Protein AF-A0A1M7PCK8-F1 (afdb_monomer_lite)

Radius of gyration: 17.72 Å; chains: 1; bounding box: 55×30×43 Å

Structure (mmCIF, N/CA/C/O backbone):
data_AF-A0A1M7PCK8-F1
#
_entry.id   AF-A0A1M7PCK8-F1
#
loop_
_atom_site.group_PDB
_atom_site.id
_atom_site.type_symbol
_atom_site.label_atom_id
_atom_site.label_alt_id
_atom_site.label_comp_id
_atom_site.label_asym_id
_atom_site.label_entity_id
_atom_site.label_seq_id
_atom_site.pdbx_PDB_ins_code
_atom_site.Cartn_x
_atom_site.Cartn_y
_atom_site.Cartn_z
_atom_site.occupancy
_atom_site.B_iso_or_equiv
_atom_site.auth_seq_id
_atom_site.auth_comp_id
_atom_site.auth_asym_id
_atom_site.auth_atom_id
_atom_site.pdbx_PDB_model_num
ATOM 1 N N . MET A 1 1 ? 41.557 -14.255 -23.547 1.00 61.09 1 MET A N 1
ATOM 2 C CA . MET A 1 1 ? 40.320 -15.056 -23.451 1.00 61.09 1 MET A CA 1
ATOM 3 C C . MET A 1 1 ? 39.212 -14.096 -23.054 1.00 61.09 1 MET A C 1
ATOM 5 O O . MET A 1 1 ? 39.326 -13.516 -21.984 1.00 61.09 1 MET A O 1
ATOM 9 N N . PHE A 1 2 ? 38.226 -13.850 -23.916 1.00 76.44 2 PHE A N 1
ATOM 10 C CA . PHE A 1 2 ? 37.091 -12.977 -23.595 1.00 76.44 2 PHE A CA 1
ATOM 11 C C . PHE A 1 2 ? 35.837 -13.833 -23.427 1.00 76.44 2 PHE A C 1
ATOM 13 O O . PHE A 1 2 ? 35.637 -14.780 -24.183 1.00 76.44 2 PHE A O 1
ATOM 20 N N . CYS A 1 3 ? 35.037 -13.513 -22.415 1.00 81.44 3 CYS A N 1
ATOM 21 C CA . CYS A 1 3 ? 33.730 -14.110 -22.171 1.00 81.44 3 CYS A CA 1
ATOM 22 C C . CYS A 1 3 ? 32.659 -13.093 -22.574 1.00 81.44 3 CYS A C 1
ATOM 24 O O . CYS A 1 3 ? 32.820 -11.901 -22.305 1.00 81.44 3 CYS A O 1
ATOM 26 N N . ILE A 1 4 ? 31.594 -13.569 -23.216 1.00 87.00 4 ILE A N 1
ATOM 27 C CA . ILE A 1 4 ? 30.396 -12.791 -23.531 1.00 87.00 4 ILE A CA 1
ATOM 28 C C . ILE A 1 4 ? 29.274 -13.342 -22.651 1.00 87.00 4 ILE A C 1
ATOM 30 O O . ILE A 1 4 ? 29.119 -14.557 -22.545 1.00 87.00 4 ILE A O 1
ATOM 34 N N . ALA A 1 5 ? 28.520 -12.448 -22.016 1.00 89.88 5 ALA A N 1
ATOM 35 C CA . ALA A 1 5 ? 27.323 -12.785 -21.261 1.00 89.88 5 ALA A CA 1
ATOM 36 C C . ALA A 1 5 ? 26.106 -12.167 -21.954 1.00 89.88 5 ALA A C 1
ATOM 38 O O . ALA A 1 5 ? 26.091 -10.963 -22.210 1.00 89.88 5 ALA A O 1
ATOM 39 N N . ASP A 1 6 ? 25.094 -12.988 -22.226 1.00 89.88 6 ASP A N 1
ATOM 40 C CA . ASP A 1 6 ? 23.792 -12.530 -22.702 1.00 89.88 6 ASP A CA 1
ATOM 41 C C . ASP A 1 6 ? 22.896 -12.197 -21.506 1.00 89.88 6 ASP A C 1
ATOM 43 O O . ASP A 1 6 ? 22.678 -13.029 -20.623 1.00 89.88 6 ASP A O 1
ATOM 47 N N . ILE A 1 7 ? 22.378 -10.969 -21.473 1.00 92.25 7 ILE A N 1
ATOM 48 C CA . ILE A 1 7 ? 21.519 -10.467 -20.397 1.00 92.25 7 ILE A CA 1
ATOM 49 C C . ILE A 1 7 ? 20.120 -10.217 -20.960 1.00 92.25 7 ILE A C 1
ATOM 51 O O . ILE A 1 7 ? 19.958 -9.498 -21.943 1.00 92.25 7 ILE A O 1
ATOM 55 N N . ASN A 1 8 ? 19.102 -10.777 -20.304 1.00 91.12 8 ASN A N 1
ATOM 56 C CA . ASN A 1 8 ? 17.696 -10.507 -20.591 1.00 91.12 8 ASN A CA 1
ATOM 57 C C . ASN A 1 8 ? 16.981 -10.134 -19.287 1.00 91.12 8 ASN A C 1
ATOM 59 O O . ASN A 1 8 ? 16.862 -10.968 -18.392 1.00 91.12 8 ASN A O 1
ATOM 63 N N . ILE A 1 9 ? 16.533 -8.882 -19.186 1.00 91.06 9 ILE A N 1
ATOM 64 C CA . ILE A 1 9 ? 15.796 -8.357 -18.032 1.00 91.06 9 ILE A CA 1
ATOM 65 C C . ILE A 1 9 ? 14.353 -8.131 -18.471 1.00 91.06 9 ILE A C 1
ATOM 67 O O . ILE A 1 9 ? 14.106 -7.487 -19.492 1.00 91.06 9 ILE A O 1
ATOM 71 N N . LYS A 1 10 ? 13.403 -8.656 -17.696 1.00 89.50 10 LYS A N 1
ATOM 72 C CA . LYS A 1 10 ? 11.970 -8.460 -17.921 1.00 89.50 10 LYS A CA 1
ATOM 73 C C . LYS A 1 10 ? 11.409 -7.572 -16.826 1.00 89.50 10 LYS A C 1
ATOM 75 O O . LYS A 1 10 ? 11.508 -7.909 -15.653 1.00 89.50 10 LYS A O 1
ATOM 80 N N . GLU A 1 11 ? 10.790 -6.466 -17.217 1.00 87.12 11 GLU A N 1
ATOM 81 C CA . GLU A 1 11 ? 10.043 -5.641 -16.274 1.00 87.12 11 GLU A CA 1
ATOM 82 C C . GLU A 1 11 ? 8.767 -6.368 -15.846 1.00 87.12 1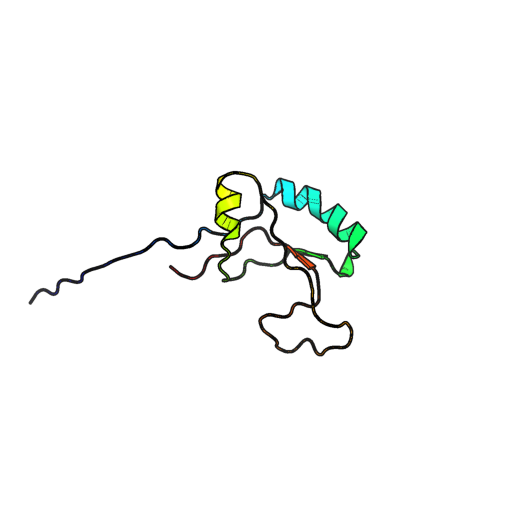1 GLU A C 1
ATOM 84 O O . GLU A 1 11 ? 7.948 -6.766 -16.677 1.00 87.12 11 GLU A O 1
ATOM 89 N N . MET A 1 12 ? 8.626 -6.553 -14.537 1.00 87.56 12 MET A N 1
ATOM 90 C CA . MET A 1 12 ? 7.467 -7.186 -13.918 1.00 87.56 12 MET A CA 1
ATOM 91 C C . MET A 1 12 ? 6.541 -6.106 -13.339 1.00 87.56 12 MET A C 1
ATOM 93 O O . MET A 1 12 ? 6.310 -5.063 -13.956 1.00 87.56 12 MET A O 1
ATOM 97 N N . TYR A 1 13 ? 5.961 -6.352 -12.167 1.00 89.25 13 TYR A N 1
ATOM 98 C CA . TYR A 1 13 ? 5.001 -5.435 -11.578 1.00 89.25 13 TYR A CA 1
ATOM 99 C C . TYR A 1 13 ? 5.666 -4.139 -11.106 1.00 89.25 13 TYR A C 1
ATOM 101 O O . TYR A 1 13 ? 6.713 -4.186 -10.447 1.00 89.25 13 TYR A O 1
ATOM 109 N N . PRO A 1 14 ? 5.050 -2.981 -11.403 1.00 89.31 14 PRO A N 1
ATOM 110 C CA . PRO A 1 14 ? 5.467 -1.727 -10.810 1.00 89.31 14 PRO A CA 1
ATOM 111 C C . PRO A 1 14 ? 5.288 -1.764 -9.285 1.00 89.31 14 PRO A C 1
ATOM 113 O O . PRO A 1 14 ? 4.601 -2.606 -8.709 1.00 89.31 14 PRO A O 1
ATOM 116 N N . VAL A 1 15 ? 5.926 -0.813 -8.613 1.00 89.62 15 VAL A N 1
ATOM 117 C CA . VAL A 1 15 ? 5.764 -0.595 -7.172 1.00 89.62 15 VAL A CA 1
ATOM 118 C C . VAL A 1 15 ? 4.296 -0.266 -6.887 1.00 89.62 15 VAL A C 1
ATOM 120 O O . VAL A 1 15 ? 3.751 0.668 -7.471 1.00 89.62 15 VAL A O 1
ATOM 123 N N . THR A 1 16 ? 3.665 -1.004 -5.970 1.00 90.38 16 THR A N 1
ATOM 124 C CA . THR A 1 16 ? 2.340 -0.628 -5.449 1.00 90.38 16 THR A CA 1
ATOM 125 C C . THR A 1 16 ? 2.531 0.559 -4.512 1.00 90.38 16 THR A C 1
ATOM 127 O O . THR A 1 16 ? 3.140 0.429 -3.450 1.00 90.38 16 THR A O 1
ATOM 130 N N . TYR A 1 17 ? 2.070 1.736 -4.921 1.00 90.12 17 TYR A N 1
ATOM 131 C CA . TYR A 1 17 ? 2.353 3.005 -4.254 1.00 90.12 17 TYR A CA 1
ATOM 132 C C . TYR A 1 17 ? 1.057 3.719 -3.902 1.00 90.12 17 TYR A C 1
ATOM 134 O O . TYR A 1 17 ? 0.310 4.133 -4.788 1.00 90.12 17 TYR A O 1
ATOM 142 N N . ASN A 1 18 ? 0.799 3.871 -2.607 1.00 92.75 18 ASN A N 1
ATOM 143 C CA . ASN A 1 18 ? -0.376 4.592 -2.154 1.00 92.75 18 ASN A CA 1
ATOM 144 C C . ASN A 1 18 ? -0.120 6.089 -2.218 1.00 92.75 18 ASN A C 1
ATOM 146 O O . ASN A 1 18 ? 0.868 6.592 -1.676 1.00 92.75 18 ASN A O 1
ATOM 150 N N . ASP A 1 19 ? -1.052 6.791 -2.851 1.00 93.69 19 ASP A N 1
ATOM 151 C CA . ASP A 1 19 ? -1.027 8.242 -2.934 1.00 93.69 19 ASP A CA 1
ATOM 152 C C . ASP A 1 19 ? -1.055 8.858 -1.513 1.00 93.69 19 ASP A C 1
ATOM 154 O O . ASP A 1 19 ? -1.937 8.505 -0.717 1.00 93.69 19 ASP A O 1
ATOM 158 N N . PRO A 1 20 ? -0.089 9.722 -1.138 1.00 91.75 20 PRO A N 1
ATOM 159 C CA . PRO A 1 20 ? 0.011 10.249 0.224 1.00 91.75 20 PRO A CA 1
ATOM 160 C C . PRO A 1 20 ? -1.195 11.081 0.668 1.00 91.75 20 PRO A C 1
ATOM 1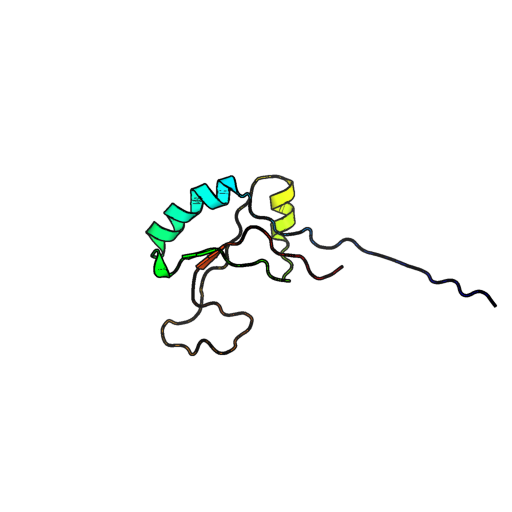62 O O . PRO A 1 20 ? -1.608 10.982 1.829 1.00 91.75 20 PRO A O 1
ATOM 165 N N . ASP A 1 21 ? -1.776 11.867 -0.238 1.00 94.75 21 ASP A N 1
ATOM 166 C CA . ASP A 1 21 ? -2.906 12.744 0.071 1.00 94.75 21 ASP A CA 1
ATOM 167 C C . ASP A 1 21 ? -4.174 11.912 0.270 1.00 94.75 21 ASP A C 1
ATOM 169 O O . ASP A 1 21 ? -4.883 12.073 1.268 1.00 94.75 21 ASP A O 1
ATOM 173 N N . LEU A 1 22 ? -4.414 10.937 -0.613 1.00 94.56 22 LEU A N 1
ATOM 174 C CA . LEU A 1 22 ? -5.509 9.978 -0.481 1.00 94.56 22 LEU A CA 1
ATOM 175 C C . LEU A 1 22 ? -5.364 9.125 0.783 1.00 94.56 22 LEU A C 1
ATOM 177 O O . LEU A 1 22 ? -6.342 8.898 1.494 1.00 94.56 22 LEU A O 1
ATOM 181 N N . THR A 1 23 ? -4.147 8.679 1.097 1.00 92.75 23 THR A N 1
ATOM 182 C CA . THR A 1 23 ? -3.868 7.928 2.328 1.00 92.75 23 THR A CA 1
ATOM 183 C C . THR A 1 23 ? -4.218 8.771 3.551 1.00 92.75 23 THR A C 1
ATOM 185 O O . THR A 1 23 ? -4.969 8.319 4.415 1.00 92.75 23 THR A O 1
ATOM 188 N N . THR A 1 24 ? -3.751 10.020 3.597 1.00 93.00 24 THR A N 1
ATOM 189 C CA . THR A 1 24 ? -4.037 10.959 4.693 1.00 93.00 24 THR A CA 1
ATOM 190 C C . THR A 1 24 ? -5.538 11.217 4.837 1.00 93.00 24 THR A C 1
ATOM 192 O O . THR A 1 24 ? -6.057 11.219 5.954 1.00 93.00 24 THR A O 1
ATOM 195 N N . ALA A 1 25 ? -6.257 11.365 3.722 1.00 95.31 25 ALA A N 1
ATOM 196 C CA . ALA A 1 25 ? -7.704 11.568 3.719 1.00 95.31 25 ALA A CA 1
ATOM 197 C C . ALA A 1 25 ? -8.490 10.339 4.212 1.00 95.31 25 ALA A C 1
ATOM 199 O O . ALA A 1 25 ? -9.551 10.482 4.822 1.00 95.31 25 ALA A O 1
ATOM 200 N N . MET A 1 26 ? -7.981 9.127 3.970 1.00 94.81 26 MET A N 1
ATOM 201 C CA . MET A 1 26 ? -8.690 7.882 4.277 1.00 94.81 26 MET A CA 1
ATOM 202 C C . MET A 1 26 ? -8.401 7.315 5.668 1.00 94.81 26 MET A C 1
ATOM 204 O O . MET A 1 26 ? -9.263 6.619 6.211 1.00 94.81 26 MET A O 1
ATOM 208 N N . VAL A 1 27 ? -7.256 7.630 6.285 1.00 92.25 27 VAL A N 1
ATOM 209 C CA . VAL A 1 27 ? -6.914 7.162 7.644 1.00 92.25 27 VAL A CA 1
ATOM 210 C C . VAL A 1 27 ? -8.028 7.448 8.669 1.00 92.25 27 VAL A C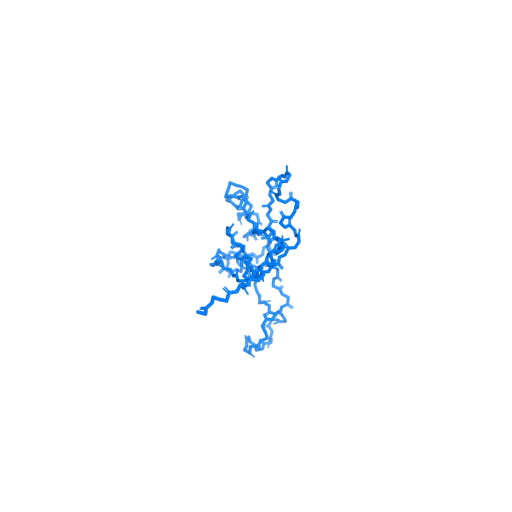 1
ATOM 212 O O . VAL A 1 27 ? -8.443 6.496 9.330 1.00 92.25 27 VAL A O 1
ATOM 215 N N . PRO A 1 28 ? -8.613 8.662 8.771 1.00 94.38 28 PRO A N 1
ATOM 216 C CA . PRO A 1 28 ? -9.695 8.927 9.727 1.00 94.38 28 PRO A CA 1
ATOM 217 C C . PRO A 1 28 ? -1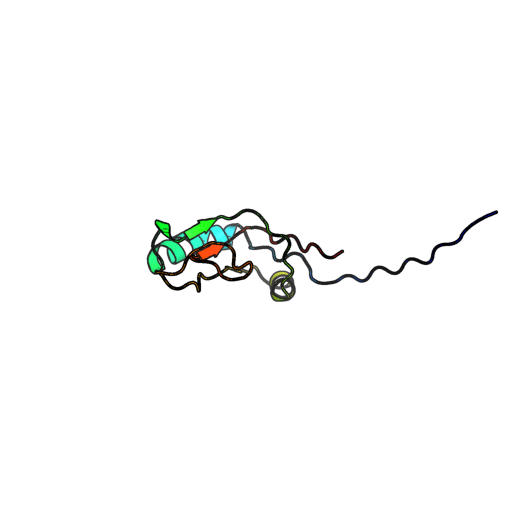0.939 8.057 9.502 1.00 94.38 28 PRO A C 1
ATOM 219 O O . PRO A 1 28 ? -11.610 7.653 10.453 1.00 94.38 28 PRO A O 1
ATOM 222 N N . THR A 1 29 ? -11.250 7.740 8.242 1.00 95.75 29 THR A N 1
ATOM 223 C CA . THR A 1 29 ? -12.369 6.855 7.890 1.00 95.75 29 THR A CA 1
ATOM 224 C C . THR A 1 29 ? -12.094 5.429 8.357 1.00 95.75 29 THR A C 1
ATOM 226 O O . THR A 1 29 ? -12.964 4.803 8.963 1.00 95.75 29 THR A O 1
ATOM 229 N N . LEU A 1 30 ? -10.876 4.928 8.134 1.00 93.38 30 LEU A N 1
ATOM 230 C CA . LEU A 1 30 ? -10.460 3.604 8.595 1.00 93.38 30 LEU A CA 1
ATOM 231 C C . LEU A 1 30 ? -10.472 3.520 10.126 1.00 93.38 30 LEU A C 1
ATOM 233 O O . LEU A 1 30 ? -11.010 2.560 10.674 1.00 93.38 30 LEU A O 1
ATOM 237 N N . GLU A 1 31 ? -9.952 4.536 10.821 1.00 94.38 31 GLU A N 1
ATOM 238 C CA . GLU A 1 31 ? -9.972 4.610 12.287 1.00 94.38 31 GLU A CA 1
ATOM 239 C C . GLU A 1 31 ? -11.406 4.609 12.836 1.00 94.38 31 GLU A C 1
ATOM 241 O O . GLU A 1 31 ? -11.690 3.914 13.812 1.00 94.38 31 GLU A O 1
ATOM 246 N N . LYS A 1 32 ? -12.331 5.336 12.193 1.00 95.75 32 LYS A N 1
ATOM 247 C CA . LYS A 1 32 ? -13.747 5.385 12.589 1.00 95.75 32 LYS A CA 1
ATOM 248 C C . LYS A 1 32 ? -14.449 4.033 12.440 1.00 95.75 32 LYS A C 1
ATOM 250 O O . LYS A 1 32 ? -15.308 3.709 13.255 1.00 95.75 32 LYS A O 1
ATOM 255 N N . VAL A 1 33 ? -14.122 3.270 11.397 1.00 93.69 33 VAL A N 1
ATOM 256 C CA . VAL A 1 33 ? -14.778 1.986 11.099 1.00 93.69 33 VAL A CA 1
ATOM 257 C C . VAL A 1 33 ? -14.167 0.837 11.900 1.00 93.69 33 VAL A C 1
ATOM 259 O O . VAL A 1 33 ? -14.897 0.012 12.444 1.00 93.69 33 VAL A O 1
ATOM 262 N N . ALA A 1 34 ? -12.838 0.764 11.980 1.00 89.56 34 ALA A N 1
ATOM 263 C CA . ALA A 1 34 ? -12.134 -0.377 12.564 1.00 89.56 34 ALA A CA 1
ATOM 264 C C . ALA A 1 34 ? -11.720 -0.178 14.032 1.00 89.56 34 ALA A C 1
ATOM 266 O O . ALA A 1 34 ? -11.470 -1.167 14.730 1.00 89.56 34 ALA A O 1
ATOM 267 N N . GLY A 1 35 ? -11.672 1.070 14.502 1.00 92.00 35 GLY A N 1
ATOM 268 C CA . GLY A 1 35 ? -11.071 1.456 15.776 1.00 92.00 35 GLY A CA 1
ATOM 269 C C . GLY A 1 35 ? -9.625 1.914 15.590 1.00 92.00 35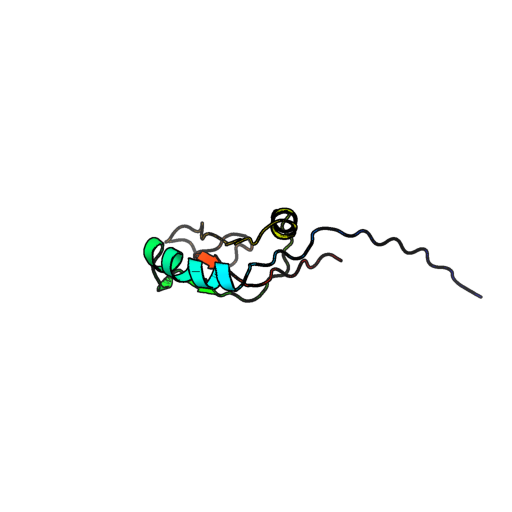 GLY A C 1
ATOM 270 O O . GLY A 1 35 ? -8.839 1.286 14.873 1.00 92.00 35 GLY A O 1
ATOM 271 N N . LYS A 1 36 ? -9.262 3.017 16.251 1.00 92.06 36 LYS A N 1
ATOM 272 C CA . LYS A 1 36 ? -7.944 3.659 16.132 1.00 92.06 36 LYS A CA 1
ATOM 273 C C . LYS A 1 36 ? -6.791 2.725 16.508 1.00 92.06 36 LYS A C 1
ATOM 275 O O . LYS A 1 36 ? -5.722 2.772 15.918 1.00 92.06 36 LYS A O 1
ATOM 280 N N . GLU A 1 37 ? -7.012 1.827 17.457 1.00 89.81 37 GLU A N 1
ATOM 281 C CA . GLU A 1 37 ? -6.035 0.844 17.924 1.00 89.81 37 GLU A CA 1
ATOM 282 C C . GLU A 1 37 ? -5.751 -0.287 16.918 1.00 89.81 37 GLU A C 1
ATOM 284 O O . GLU A 1 37 ? -4.794 -1.051 17.095 1.00 89.81 37 GLU A O 1
ATOM 289 N N . LYS A 1 38 ? -6.575 -0.411 15.868 1.00 87.44 38 LYS A N 1
ATOM 290 C CA . LYS A 1 38 ? -6.480 -1.460 14.841 1.00 87.44 38 LYS A CA 1
ATOM 291 C C . LYS A 1 38 ? -6.010 -0.948 13.483 1.00 87.44 38 LYS A C 1
ATOM 293 O O . LYS A 1 38 ? -5.913 -1.761 12.565 1.00 87.44 38 LYS A O 1
ATOM 298 N N . VAL A 1 39 ? -5.716 0.347 13.374 1.00 90.19 39 VAL A N 1
ATOM 299 C CA . VAL A 1 39 ? -5.215 1.003 12.164 1.00 90.19 39 VAL A CA 1
ATOM 300 C C . VAL A 1 39 ? -3.834 1.574 12.458 1.00 90.19 39 VAL A C 1
ATOM 302 O O . VAL A 1 39 ? -3.652 2.298 13.433 1.00 90.19 39 VAL A O 1
ATOM 305 N N . TRP A 1 40 ? -2.844 1.250 11.632 1.00 87.06 40 TRP A N 1
ATOM 306 C CA . TRP A 1 40 ? -1.530 1.888 11.700 1.00 87.06 40 TRP A CA 1
ATOM 307 C C . TRP A 1 40 ? -0.905 1.996 10.312 1.00 87.06 40 TRP A C 1
ATOM 309 O O . TRP A 1 40 ? -1.238 1.240 9.394 1.00 87.06 40 TRP A O 1
ATOM 319 N N . LEU A 1 41 ? 0.011 2.955 10.182 1.00 85.75 41 LEU A N 1
ATOM 320 C CA . LEU A 1 41 ? 0.896 3.058 9.031 1.00 85.75 41 LEU A CA 1
ATOM 321 C C . LEU A 1 41 ? 2.058 2.086 9.222 1.00 85.75 41 LEU A C 1
ATOM 323 O O . LEU A 1 41 ? 2.716 2.114 10.263 1.00 85.75 41 LEU A O 1
ATOM 327 N N . HIS A 1 42 ? 2.283 1.214 8.246 1.00 79.25 42 HIS A N 1
ATOM 328 C CA . HIS A 1 42 ? 3.374 0.243 8.278 1.00 79.25 42 HIS A CA 1
ATOM 329 C C . HIS A 1 42 ? 4.495 0.619 7.307 1.00 79.25 42 HIS A C 1
ATOM 331 O O . HIS A 1 42 ? 4.271 1.334 6.326 1.00 79.25 42 HIS A O 1
ATOM 337 N N . ASP A 1 43 ? 5.687 0.100 7.587 1.00 81.75 43 ASP A N 1
ATOM 338 C CA . ASP A 1 43 ? 6.839 0.222 6.707 1.00 81.75 43 ASP A CA 1
ATOM 339 C C . ASP A 1 43 ? 6.614 -0.537 5.386 1.00 81.75 43 ASP A C 1
ATOM 341 O O . ASP A 1 43 ? 5.801 -1.469 5.324 1.00 81.75 43 ASP A O 1
ATOM 345 N N . PRO A 1 44 ? 7.326 -0.161 4.311 1.00 82.06 44 PRO A N 1
ATOM 346 C CA . PRO A 1 44 ? 7.275 -0.885 3.051 1.00 82.06 44 PRO A CA 1
ATOM 347 C C . PRO A 1 44 ? 7.653 -2.360 3.188 1.00 82.06 44 PRO A C 1
ATOM 349 O O . PRO A 1 44 ? 8.641 -2.703 3.836 1.00 82.06 44 PRO A O 1
ATOM 352 N N . VAL A 1 45 ? 6.907 -3.226 2.502 1.00 79.56 45 VAL A N 1
ATOM 353 C CA . VAL A 1 45 ? 7.183 -4.670 2.420 1.00 79.56 45 VAL A CA 1
ATOM 354 C C . VAL A 1 45 ? 7.660 -5.060 1.021 1.00 79.56 45 VAL A C 1
ATOM 356 O O . VAL A 1 45 ? 7.497 -4.290 0.078 1.00 79.56 45 VAL A O 1
ATOM 359 N N . THR A 1 46 ? 8.247 -6.251 0.888 1.00 81.62 46 THR A N 1
ATOM 360 C CA . THR A 1 46 ? 8.887 -6.751 -0.346 1.00 81.62 46 THR A CA 1
ATOM 361 C C . THR A 1 46 ? 7.939 -7.449 -1.334 1.00 81.62 46 THR A C 1
ATOM 363 O O . THR A 1 46 ? 8.386 -8.002 -2.340 1.00 81.62 46 THR A O 1
ATOM 366 N N . GLY A 1 47 ? 6.635 -7.472 -1.039 1.00 80.25 47 GLY A N 1
ATOM 367 C CA . GLY A 1 47 ? 5.623 -8.104 -1.889 1.00 80.25 47 GLY A CA 1
ATOM 368 C C . GLY A 1 47 ? 5.484 -7.429 -3.257 1.00 80.25 47 GLY A C 1
ATOM 369 O O . GLY A 1 47 ? 5.917 -6.301 -3.462 1.00 80.25 47 GLY A O 1
ATOM 370 N N . ALA A 1 48 ? 4.857 -8.108 -4.209 1.00 85.12 48 ALA A N 1
ATOM 371 C CA . ALA A 1 48 ? 4.481 -7.507 -5.482 1.00 85.12 48 ALA A CA 1
ATOM 372 C C . ALA A 1 48 ? 2.993 -7.765 -5.713 1.00 85.12 48 ALA A C 1
ATOM 374 O O . ALA A 1 48 ? 2.526 -8.876 -5.481 1.00 85.12 48 ALA A O 1
ATOM 375 N N . GLU A 1 49 ? 2.270 -6.737 -6.146 1.00 88.38 49 GLU A N 1
ATOM 376 C CA . GLU A 1 49 ? 0.819 -6.771 -6.337 1.00 88.38 49 GLU A CA 1
ATOM 377 C C . GLU A 1 49 ? 0.476 -6.107 -7.674 1.00 88.38 49 GLU A C 1
ATOM 379 O O . GLU A 1 49 ? 1.014 -5.048 -8.023 1.00 88.38 49 GLU A O 1
ATOM 384 N N . ASP A 1 50 ? -0.417 -6.724 -8.442 1.00 91.94 50 ASP A N 1
ATOM 385 C CA . ASP A 1 50 ? -0.834 -6.245 -9.766 1.00 91.94 50 ASP A CA 1
ATOM 386 C C . ASP A 1 50 ? -1.736 -5.000 -9.693 1.00 91.94 50 ASP A C 1
ATOM 388 O O . ASP A 1 50 ? -1.880 -4.274 -10.679 1.00 91.94 50 ASP A O 1
ATOM 392 N N . PHE A 1 51 ? -2.253 -4.666 -8.504 1.00 92.25 51 PHE A N 1
ATOM 393 C CA . PHE A 1 51 ? -2.987 -3.423 -8.265 1.00 92.25 51 PHE A CA 1
ATOM 394 C C . PHE A 1 51 ? -2.176 -2.168 -8.633 1.00 92.25 51 PHE A C 1
ATOM 396 O O . PHE A 1 51 ? -2.733 -1.133 -9.010 1.00 92.25 51 PHE A O 1
ATOM 403 N N . SER A 1 52 ? -0.848 -2.285 -8.601 1.00 92.38 52 SER A N 1
ATOM 404 C CA . SER A 1 52 ? 0.098 -1.276 -9.075 1.00 92.38 52 SER A CA 1
ATOM 405 C C . SER A 1 52 ? -0.152 -0.805 -10.518 1.00 92.38 52 SER A C 1
ATOM 407 O O . SER A 1 52 ? 0.168 0.338 -10.846 1.00 92.38 52 SER A O 1
ATOM 409 N N . PHE A 1 53 ? -0.766 -1.619 -11.386 1.00 94.06 53 PHE A N 1
ATOM 410 C CA . PHE A 1 53 ? -1.152 -1.178 -12.730 1.00 94.06 53 PHE A CA 1
ATOM 411 C C . PHE A 1 53 ? -2.312 -0.181 -12.712 1.00 94.06 53 PHE A C 1
ATOM 413 O O . PHE A 1 53 ? -2.272 0.787 -13.465 1.00 94.06 53 PHE A O 1
ATOM 420 N N . TYR A 1 54 ? -3.303 -0.342 -11.830 1.00 94.94 54 TYR A N 1
ATOM 421 C CA . TYR A 1 54 ? -4.374 0.654 -11.685 1.00 94.94 54 TYR A CA 1
ATOM 422 C C . TYR A 1 54 ? -3.830 1.978 -11.136 1.00 94.94 54 TYR A C 1
ATOM 424 O O . TYR A 1 54 ? -4.262 3.053 -11.555 1.00 94.94 54 TYR A O 1
ATOM 432 N N . GLN A 1 55 ? -2.825 1.903 -10.259 1.00 94.44 55 GLN A N 1
ATOM 433 C CA . GLN A 1 55 ? -2.151 3.072 -9.685 1.00 94.44 55 GLN A CA 1
ATOM 434 C C . GLN A 1 55 ? -1.317 3.870 -10.702 1.00 94.44 55 GLN A C 1
ATOM 436 O O . GLN A 1 55 ? -0.954 5.010 -10.419 1.00 94.44 55 GLN A O 1
ATOM 441 N N . LYS A 1 56 ? -1.048 3.327 -11.901 1.00 93.25 56 LYS A N 1
ATOM 442 C CA . LYS A 1 56 ? -0.465 4.102 -13.013 1.00 93.25 56 LYS A CA 1
ATOM 443 C C . LYS A 1 56 ? -1.455 5.098 -13.616 1.00 93.25 56 LYS A C 1
ATOM 445 O O . LYS A 1 56 ? -1.041 6.145 -14.101 1.00 93.25 56 LYS A O 1
ATOM 450 N N . GLU A 1 57 ? -2.747 4.783 -13.571 1.00 96.56 57 GLU A N 1
ATOM 451 C CA . GLU A 1 57 ? -3.788 5.566 -14.242 1.00 96.56 57 GLU A CA 1
ATOM 452 C C . GLU A 1 57 ? -4.472 6.568 -13.307 1.00 96.56 57 GLU A C 1
ATOM 454 O O . GLU A 1 57 ? -4.920 7.637 -13.742 1.00 96.56 57 GLU A O 1
ATOM 459 N N . LYS A 1 58 ? -4.597 6.223 -12.018 1.00 96.25 58 LYS A N 1
ATOM 460 C CA . LYS A 1 58 ? -5.275 7.037 -11.000 1.00 96.25 58 LYS A CA 1
ATOM 461 C C . LYS A 1 58 ? -4.618 6.897 -9.623 1.00 96.25 58 LYS A C 1
ATOM 463 O O . LYS A 1 58 ? -4.090 5.830 -9.320 1.00 96.25 58 LYS A O 1
ATOM 468 N N . PRO A 1 59 ? -4.729 7.922 -8.751 1.00 95.12 59 PRO A N 1
ATOM 469 C CA . PRO A 1 59 ? -4.397 7.778 -7.338 1.00 95.12 59 PRO A CA 1
ATOM 470 C C . PRO A 1 59 ? -5.164 6.601 -6.733 1.00 95.12 59 PRO A C 1
ATOM 472 O O . PRO A 1 59 ? -6.389 6.526 -6.849 1.00 95.12 59 PRO A O 1
ATOM 475 N N . GLY A 1 60 ? -4.442 5.676 -6.108 1.00 93.75 60 GLY A N 1
ATOM 476 C CA . GLY A 1 60 ? -5.020 4.476 -5.516 1.00 93.75 60 GLY A CA 1
ATOM 477 C C . GLY A 1 60 ? -4.558 4.280 -4.082 1.00 93.75 60 GLY A C 1
ATOM 478 O O . GLY A 1 60 ? -3.469 4.713 -3.704 1.00 93.75 60 GLY A O 1
ATOM 479 N N . LEU A 1 61 ? -5.394 3.598 -3.305 1.00 92.81 61 LEU A N 1
ATOM 480 C CA . LEU A 1 61 ? -5.119 3.207 -1.930 1.00 92.81 61 LEU A CA 1
ATOM 481 C C . LEU A 1 61 ? -5.319 1.698 -1.801 1.00 92.81 61 LEU A C 1
ATOM 483 O O . LEU A 1 61 ? -6.432 1.197 -1.945 1.00 92.81 61 LEU A O 1
ATOM 487 N N . PHE A 1 62 ? -4.236 0.993 -1.515 1.00 91.38 62 PHE A N 1
ATOM 488 C CA . PHE A 1 62 ? -4.201 -0.436 -1.264 1.00 91.38 62 PHE A CA 1
ATOM 489 C C . PHE A 1 62 ? -3.880 -0.678 0.212 1.00 91.38 62 PHE A C 1
ATOM 491 O O . PHE A 1 62 ? -2.923 -0.124 0.751 1.00 91.38 62 PHE A O 1
ATOM 498 N N . ILE A 1 63 ? -4.688 -1.494 0.881 1.00 89.94 63 ILE A N 1
ATOM 499 C CA . ILE A 1 63 ? -4.562 -1.767 2.315 1.00 89.94 63 ILE A CA 1
ATOM 500 C C . ILE A 1 63 ? -4.543 -3.271 2.542 1.00 89.94 63 ILE A C 1
ATOM 502 O O . ILE A 1 63 ? -5.213 -4.016 1.828 1.00 89.94 63 ILE A O 1
ATOM 506 N N . PHE A 1 64 ? -3.852 -3.720 3.585 1.00 86.38 64 PHE A N 1
ATOM 507 C CA . PHE A 1 64 ? -4.044 -5.074 4.078 1.00 86.38 64 PHE A CA 1
ATOM 508 C C . PHE A 1 64 ? -5.114 -5.066 5.171 1.00 86.38 64 PHE A C 1
ATOM 510 O O . PHE A 1 64 ? -5.013 -4.343 6.165 1.00 86.38 64 PHE A O 1
ATOM 517 N N . LEU A 1 65 ? -6.145 -5.888 4.989 1.00 87.31 65 LEU A N 1
ATOM 518 C CA . LEU A 1 65 ? -7.229 -6.080 5.947 1.00 87.31 65 LEU A CA 1
ATOM 519 C C . LEU A 1 65 ? -6.952 -7.303 6.824 1.00 87.31 65 LEU A C 1
ATOM 521 O O . LEU A 1 65 ? -6.778 -8.412 6.322 1.00 87.31 65 LEU A O 1
ATOM 525 N N . GLY A 1 66 ? -6.928 -7.095 8.142 1.00 82.56 66 GLY A N 1
ATOM 526 C CA . GLY A 1 66 ? -6.729 -8.166 9.115 1.00 82.56 66 GLY A CA 1
ATOM 527 C C . GLY A 1 66 ? -7.784 -9.266 8.983 1.00 82.56 66 GLY A C 1
ATOM 528 O O . GLY A 1 66 ? -8.969 -8.982 9.117 1.00 82.56 66 GLY A O 1
ATOM 529 N N . GLY A 1 67 ? -7.351 -10.506 8.749 1.00 81.19 67 GLY A N 1
ATOM 530 C CA . GLY A 1 67 ? -8.218 -11.683 8.600 1.00 81.19 67 GLY A CA 1
ATOM 531 C C . GLY A 1 67 ? -8.032 -12.748 9.686 1.00 81.19 67 GLY A C 1
ATOM 532 O O . GLY A 1 67 ? -8.680 -13.789 9.643 1.00 81.19 67 GLY A O 1
ATOM 533 N N . MET A 1 68 ? -7.135 -12.523 10.650 1.00 81.81 68 MET A N 1
ATOM 534 C CA . MET A 1 68 ? -6.864 -13.488 11.715 1.00 81.81 68 MET A CA 1
ATOM 535 C C . MET A 1 68 ? -8.014 -13.549 12.739 1.00 81.81 68 MET A C 1
ATOM 537 O O . MET A 1 68 ? -8.442 -12.487 13.206 1.00 81.81 68 MET A O 1
ATOM 541 N N . PRO A 1 69 ? -8.464 -14.750 13.163 1.00 81.38 69 PRO A N 1
ATOM 542 C CA . PRO A 1 69 ? -9.377 -14.891 14.295 1.00 81.38 69 PRO A CA 1
ATOM 543 C C . PRO A 1 69 ? -8.849 -14.182 15.549 1.00 81.38 69 PRO A C 1
ATOM 545 O O . PRO A 1 69 ? -7.640 -14.111 15.787 1.00 81.38 69 PRO A O 1
ATOM 548 N N . ALA A 1 70 ? -9.758 -13.631 16.358 1.00 78.50 70 ALA A N 1
ATOM 549 C CA . ALA A 1 70 ? -9.394 -12.792 17.501 1.00 78.50 70 ALA A CA 1
ATOM 550 C C . ALA A 1 70 ? -8.597 -13.544 18.583 1.00 78.50 70 ALA A C 1
ATOM 552 O O . ALA A 1 70 ? -7.814 -12.916 19.302 1.00 78.50 70 ALA A O 1
ATOM 553 N N . ASP A 1 71 ? -8.795 -14.855 18.672 1.00 83.06 71 ASP A N 1
ATOM 554 C CA . ASP A 1 71 ? -8.250 -15.804 19.642 1.00 83.06 71 ASP A CA 1
ATOM 555 C C . ASP A 1 71 ? -7.050 -16.618 19.120 1.00 83.06 71 ASP A C 1
ATOM 557 O O . ASP A 1 71 ? -6.458 -17.383 19.878 1.00 83.06 71 ASP A O 1
ATOM 561 N N . ALA A 1 72 ? -6.652 -16.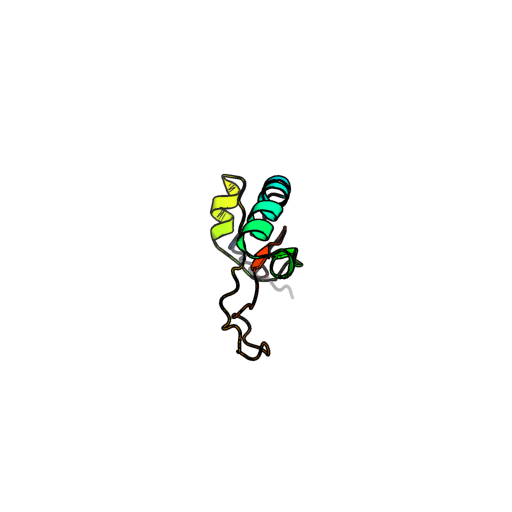439 17.857 1.00 76.38 72 ALA A N 1
ATOM 562 C CA . ALA A 1 72 ? -5.532 -17.169 17.265 1.00 76.38 72 ALA A CA 1
ATOM 563 C C . ALA A 1 72 ? -4.152 -16.636 17.713 1.00 76.38 72 ALA A C 1
ATOM 565 O O . ALA A 1 72 ? -3.975 -15.437 17.964 1.00 76.38 72 ALA A O 1
ATOM 566 N N . ASP A 1 73 ? -3.154 -17.530 17.777 1.00 75.31 73 ASP A N 1
ATOM 567 C CA . ASP A 1 73 ? -1.755 -17.174 18.057 1.00 75.31 73 ASP A CA 1
ATOM 568 C C . ASP A 1 73 ? -1.152 -16.407 16.859 1.00 75.31 73 ASP A C 1
ATOM 570 O O . ASP A 1 73 ? -1.160 -16.920 15.739 1.00 75.31 73 ASP A O 1
ATOM 574 N N . PRO A 1 74 ? -0.608 -15.193 17.063 1.00 65.94 74 PRO A N 1
ATOM 575 C CA . PRO A 1 74 ? -0.022 -14.375 15.999 1.00 65.94 74 PRO A CA 1
ATOM 576 C C . PRO A 1 74 ? 1.326 -14.876 15.433 1.00 65.94 74 PRO A C 1
ATOM 578 O O . PRO A 1 74 ? 1.913 -14.188 14.597 1.00 65.94 74 PRO A O 1
ATOM 581 N N . ARG A 1 75 ? 1.866 -16.020 15.872 1.00 70.56 75 ARG A N 1
ATOM 582 C CA . ARG A 1 75 ? 3.205 -16.514 15.485 1.00 70.56 75 ARG A CA 1
ATOM 583 C C . ARG A 1 75 ? 3.165 -17.753 14.572 1.00 70.56 75 ARG A C 1
ATOM 585 O O . ARG A 1 75 ? 2.485 -18.719 14.895 1.00 70.56 75 ARG A O 1
ATOM 592 N N . PRO A 1 76 ? 4.051 -17.819 13.562 1.00 58.50 76 PRO A N 1
ATOM 593 C CA . PRO A 1 76 ? 4.086 -16.958 12.396 1.00 58.50 76 PRO A CA 1
ATOM 594 C C . PRO A 1 76 ? 3.322 -17.631 11.241 1.00 58.50 76 PRO A C 1
ATOM 596 O O . PRO A 1 76 ? 3.777 -18.623 10.672 1.00 58.50 76 PRO A O 1
ATOM 599 N N . LEU A 1 77 ? 2.185 -17.063 10.848 1.00 53.97 77 LEU A N 1
ATOM 600 C CA . LEU A 1 77 ? 1.615 -17.319 9.527 1.00 53.97 77 LEU A CA 1
ATOM 601 C C . LEU A 1 77 ? 2.001 -16.129 8.638 1.00 53.97 77 LEU A C 1
ATOM 603 O O . LEU A 1 77 ? 1.446 -15.047 8.828 1.00 53.97 77 LEU A O 1
ATOM 607 N N . PRO A 1 78 ? 2.944 -16.280 7.688 1.00 55.09 78 PRO A N 1
ATOM 608 C CA . PRO A 1 78 ? 3.475 -15.165 6.893 1.00 55.09 78 PRO A CA 1
ATOM 609 C C . PRO A 1 78 ? 2.433 -14.447 6.013 1.00 55.09 78 PRO A C 1
ATOM 611 O O . PRO A 1 78 ? 2.744 -13.419 5.420 1.00 55.09 78 PRO A O 1
ATOM 614 N N . HIS A 1 79 ? 1.192 -14.944 5.958 1.00 58.44 79 HIS A N 1
ATOM 615 C CA . HIS A 1 79 ? 0.104 -14.403 5.137 1.00 58.44 79 HIS A CA 1
ATOM 616 C C . HIS A 1 79 ? -1.174 -14.086 5.927 1.00 58.44 79 HIS A C 1
ATOM 618 O O . HIS A 1 79 ? -2.205 -13.784 5.329 1.00 58.44 79 HIS A O 1
ATOM 624 N N . THR A 1 80 ? -1.148 -14.160 7.261 1.00 57.28 80 THR A N 1
ATOM 625 C CA . THR A 1 80 ? -2.338 -13.905 8.084 1.00 57.28 80 THR A CA 1
ATOM 626 C C . THR A 1 80 ? -2.071 -12.768 9.054 1.00 57.28 80 THR A C 1
ATOM 628 O O . THR A 1 80 ? -1.363 -12.903 10.045 1.00 57.28 80 THR A O 1
ATOM 631 N N . ILE A 1 81 ? -2.658 -11.618 8.750 1.00 65.19 81 ILE A N 1
ATOM 632 C CA . ILE A 1 81 ? -2.509 -10.386 9.522 1.00 65.19 81 ILE A CA 1
ATOM 633 C C . ILE A 1 81 ? -3.698 -10.202 10.474 1.00 65.19 81 ILE A C 1
ATOM 635 O O . ILE A 1 81 ? -4.839 -10.513 10.133 1.00 65.19 81 ILE A O 1
ATOM 639 N N . ARG A 1 82 ? -3.453 -9.698 11.690 1.00 58.78 82 ARG A N 1
ATOM 640 C CA . ARG A 1 82 ? -4.500 -9.524 12.723 1.00 58.78 82 ARG A CA 1
ATOM 641 C C . ARG A 1 82 ? -5.267 -8.209 12.621 1.00 58.78 82 ARG A C 1
ATOM 643 O O . ARG A 1 82 ? -6.312 -8.047 13.240 1.00 58.78 82 ARG A O 1
ATOM 650 N N . ARG A 1 83 ? -4.728 -7.227 11.914 1.00 64.12 83 ARG A N 1
ATOM 651 C CA . ARG A 1 83 ? -5.217 -5.851 11.990 1.00 64.12 83 ARG A CA 1
ATOM 652 C C . ARG A 1 83 ? -5.048 -5.147 10.637 1.00 64.12 83 ARG A C 1
ATOM 654 O O . ARG A 1 83 ? -4.354 -5.672 9.772 1.00 64.12 83 ARG A O 1
ATOM 661 N N . ILE A 1 84 ? -5.684 -3.988 10.465 1.00 69.50 84 ILE A N 1
ATOM 662 C CA . ILE A 1 84 ? -5.664 -3.231 9.208 1.00 69.50 84 ILE A CA 1
ATOM 663 C C . ILE A 1 84 ? -4.425 -2.352 9.153 1.00 69.50 84 ILE A C 1
ATOM 665 O O . ILE A 1 84 ? -4.229 -1.511 10.029 1.00 69.50 84 ILE A O 1
ATOM 669 N N . PHE A 1 85 ? -3.634 -2.480 8.097 1.00 70.75 85 PHE A N 1
ATOM 670 C CA . PHE A 1 85 ? -2.560 -1.531 7.855 1.00 70.75 85 PHE A CA 1
ATOM 671 C C . PHE A 1 85 ? -2.508 -1.071 6.413 1.00 70.75 85 PHE A C 1
ATOM 673 O O . PHE A 1 85 ? -2.867 -1.777 5.472 1.00 70.75 85 PHE A O 1
ATOM 680 N N . THR A 1 86 ? -2.049 0.162 6.279 1.00 54.66 86 THR A N 1
ATOM 681 C CA . THR A 1 86 ? -1.775 0.818 5.012 1.00 54.66 86 THR A CA 1
ATOM 682 C C . THR A 1 86 ? -0.347 1.335 5.062 1.00 54.66 86 THR A C 1
ATOM 684 O O . THR A 1 86 ? 0.171 1.668 6.127 1.00 54.66 86 THR A O 1
ATOM 687 N N . TRP A 1 87 ? 0.317 1.380 3.923 1.00 63.88 87 TRP A N 1
ATOM 688 C CA . TRP A 1 87 ? 1.659 1.941 3.775 1.00 63.88 87 TRP A CA 1
ATOM 689 C C . TRP A 1 87 ? 1.628 3.004 2.687 1.00 63.88 87 TRP A C 1
ATOM 691 O O . TRP A 1 87 ? 0.605 3.204 2.041 1.00 63.88 87 TRP A O 1
ATOM 701 N N . THR A 1 88 ? 2.759 3.664 2.450 1.00 53.41 88 THR A N 1
ATOM 702 C CA . THR A 1 88 ? 2.938 4.548 1.291 1.00 53.41 88 THR A CA 1
ATOM 703 C C . THR A 1 88 ? 3.631 3.846 0.121 1.00 53.41 88 THR A C 1
ATOM 705 O O . THR A 1 88 ? 3.256 4.103 -1.013 1.00 53.41 88 THR A O 1
ATOM 708 N N . LYS A 1 89 ? 4.554 2.886 0.338 1.00 44.38 89 LYS A N 1
ATOM 709 C CA . LYS A 1 89 ? 5.119 2.023 -0.737 1.00 44.38 89 LYS A CA 1
ATOM 710 C C . LYS A 1 89 ? 5.097 0.513 -0.414 1.00 44.38 89 LYS A C 1
ATOM 712 O O . LYS A 1 89 ? 5.482 0.162 0.690 1.00 44.38 89 LYS A O 1
ATOM 717 N N . VAL A 1 90 ? 4.749 -0.370 -1.362 1.00 55.88 90 VAL A N 1
ATOM 718 C CA . VAL A 1 90 ? 5.239 -1.767 -1.415 1.00 55.88 90 VAL A CA 1
ATOM 719 C C . VAL A 1 90 ? 6.435 -1.774 -2.344 1.00 55.88 90 VAL A C 1
ATOM 721 O O . VAL A 1 90 ? 6.302 -1.410 -3.512 1.00 55.88 90 VAL A O 1
ATOM 724 N N . VAL A 1 91 ? 7.595 -2.196 -1.860 1.00 50.50 91 VAL A N 1
ATOM 725 C CA . VAL A 1 91 ? 8.752 -2.377 -2.730 1.00 50.50 91 VAL A CA 1
ATOM 726 C C . VAL A 1 91 ? 8.590 -3.720 -3.430 1.00 50.50 91 VAL A C 1
ATOM 728 O O . VAL A 1 91 ? 8.752 -4.759 -2.804 1.00 50.50 91 VAL A O 1
ATOM 731 N N . SER A 1 92 ? 8.285 -3.692 -4.728 1.00 45.56 92 SER A N 1
ATOM 732 C CA . SER A 1 92 ? 8.356 -4.885 -5.576 1.00 45.56 92 SER A CA 1
ATOM 733 C C . SER A 1 92 ? 9.786 -5.419 -5.518 1.00 45.56 92 SER A C 1
ATOM 735 O O . SER A 1 92 ? 10.711 -4.806 -6.051 1.00 45.56 92 SER A O 1
ATOM 737 N N . CYS A 1 93 ? 9.986 -6.513 -4.789 1.00 43.47 93 CYS A N 1
ATOM 738 C CA . CYS A 1 93 ? 11.296 -7.113 -4.582 1.00 43.47 93 CYS A CA 1
ATOM 739 C C . CYS A 1 93 ? 11.452 -8.343 -5.477 1.00 43.47 93 CYS A C 1
ATOM 741 O O . CYS A 1 93 ? 11.763 -9.423 -4.993 1.00 43.47 93 CYS A O 1
ATOM 743 N N . TRP A 1 94 ? 11.202 -8.175 -6.775 1.00 37.94 94 TRP A N 1
ATOM 744 C CA . TRP A 1 94 ? 11.536 -9.147 -7.819 1.00 37.94 94 TRP A CA 1
ATOM 745 C C . TRP A 1 94 ? 11.907 -8.376 -9.090 1.00 37.94 94 TRP A C 1
ATOM 747 O O . TRP A 1 94 ? 11.116 -8.271 -10.027 1.00 37.94 94 TRP A O 1
ATOM 757 N N . VAL A 1 95 ? 13.090 -7.755 -9.051 1.00 38.25 95 VAL A N 1
ATOM 758 C CA . VAL A 1 95 ? 13.861 -7.414 -10.260 1.00 38.25 95 VAL A CA 1
ATOM 759 C C . VAL A 1 95 ? 14.503 -8.680 -10.805 1.00 38.25 95 VAL A C 1
ATOM 761 O O . VAL A 1 95 ? 14.913 -9.517 -9.968 1.00 38.25 95 VAL A O 1
#

InterPro domains:
  IPR002933 Peptidase M20 [PF01546] (7-66)

pLDDT: mean 81.12, std 15.49, range [37.94, 96.56]

Foldseek 3Di:
DDDDDDDDDDDDADKPFADPVVVVVCQVVCCVVFNVVQEDEDDAEQDGDNCSVVCVVDHDWDKDAADDDPPDDPPPDPRHHHGIYTYRIHRNNDD

Organism: NCBI:txid388280

Secondary structure (DSSP, 8-state):
------------PPPEE--HHHHHHHHHHHHHHH-GGGEEE----S---GGGGHHHHS----EEPP-S-TTS--S--TT--SSEEE-SEE-----

Sequence (95 aa):
MFCIADINIKEMYPVTYNDPDLTTAMVPTLEKVAGKEKVWLHDPVTGAEDFSFYQKEKPGLFIFLGGMPADADPRPLPHTIRRIFTWTKVVSCWV